Protein AF-A0A948RV35-F1 (afdb_monomer)

Radius of gyration: 14.23 Å; Cα contacts (8 Å, |Δi|>4): 90; chains: 1; bounding box: 30×35×28 Å

Structure (mmCIF, N/CA/C/O backbone):
data_AF-A0A948RV35-F1
#
_entry.id   AF-A0A948RV35-F1
#
loop_
_atom_site.group_PDB
_atom_site.id
_atom_site.type_symbol
_atom_site.label_atom_id
_atom_site.label_alt_id
_atom_site.label_comp_id
_atom_site.label_asym_id
_atom_site.label_entity_id
_atom_site.label_seq_id
_atom_site.pdbx_PDB_ins_code
_atom_site.Cartn_x
_atom_site.Cartn_y
_atom_site.Cartn_z
_atom_site.occupancy
_atom_site.B_iso_or_equiv
_atom_site.auth_seq_id
_atom_site.auth_comp_id
_atom_site.auth_asym_id
_atom_site.auth_atom_id
_atom_site.pdbx_PDB_model_num
ATOM 1 N N . MET A 1 1 ? -20.334 17.144 -10.020 1.00 36.91 1 MET A N 1
ATOM 2 C CA . MET A 1 1 ? -19.854 16.012 -10.852 1.00 36.91 1 MET A CA 1
ATOM 3 C C . MET A 1 1 ? -19.158 14.987 -9.957 1.00 36.91 1 MET A C 1
ATOM 5 O O . MET A 1 1 ? -17.957 15.069 -9.718 1.00 36.91 1 MET A O 1
ATOM 9 N N . SER A 1 2 ? -19.926 14.064 -9.380 1.00 45.88 2 SER A N 1
ATOM 10 C CA . SER A 1 2 ? -19.419 13.057 -8.442 1.00 45.88 2 SER A CA 1
ATOM 11 C C . SER A 1 2 ? -18.780 11.905 -9.217 1.00 45.88 2 SER A C 1
ATOM 13 O O . SER A 1 2 ? -19.475 11.135 -9.870 1.00 45.88 2 SER A O 1
ATOM 15 N N . LYS A 1 3 ? -17.446 11.791 -9.180 1.00 48.75 3 LYS A N 1
ATOM 16 C CA . LYS A 1 3 ? -16.727 10.648 -9.766 1.00 48.75 3 LYS A CA 1
ATOM 17 C C . LYS A 1 3 ? -17.215 9.352 -9.109 1.00 48.75 3 LYS A C 1
ATOM 19 O O . LYS A 1 3 ? -17.033 9.176 -7.903 1.00 48.75 3 LYS A O 1
ATOM 24 N N . CYS A 1 4 ? -17.788 8.446 -9.903 1.00 43.34 4 CYS A N 1
ATOM 25 C CA . CYS A 1 4 ? -18.054 7.066 -9.503 1.00 43.34 4 CYS A CA 1
ATOM 26 C C . CYS A 1 4 ? -16.753 6.456 -8.962 1.00 43.34 4 CYS A C 1
ATOM 28 O O . CYS A 1 4 ? -15.765 6.329 -9.687 1.00 43.34 4 CYS A O 1
ATOM 30 N N . ARG A 1 5 ? -16.710 6.135 -7.664 1.00 55.53 5 ARG A N 1
ATOM 31 C CA . ARG A 1 5 ? -15.557 5.463 -7.057 1.00 55.53 5 ARG A CA 1
ATOM 32 C C . ARG A 1 5 ? -15.566 4.016 -7.531 1.00 55.53 5 ARG A C 1
ATOM 34 O O . ARG A 1 5 ? -16.219 3.175 -6.926 1.00 55.53 5 ARG A O 1
ATOM 41 N N . THR A 1 6 ? -14.848 3.730 -8.611 1.00 57.00 6 THR A N 1
ATOM 42 C CA . THR A 1 6 ? -14.578 2.353 -9.024 1.00 57.00 6 THR A CA 1
ATOM 43 C C . THR A 1 6 ? -13.949 1.610 -7.843 1.00 57.00 6 THR A C 1
ATOM 45 O O . THR A 1 6 ? -12.940 2.035 -7.269 1.00 57.00 6 THR A O 1
ATOM 48 N N . HIS A 1 7 ? -14.598 0.534 -7.395 1.00 79.69 7 HIS A N 1
ATOM 49 C CA . HIS A 1 7 ? -14.072 -0.293 -6.318 1.00 79.69 7 HIS A CA 1
ATOM 50 C C . HIS A 1 7 ? -12.784 -0.962 -6.813 1.00 79.69 7 HIS A C 1
ATOM 52 O O . HIS A 1 7 ? -12.818 -1.846 -7.662 1.00 79.69 7 HIS A O 1
ATOM 58 N N . PHE A 1 8 ? -11.634 -0.515 -6.306 1.00 88.62 8 PHE A N 1
ATOM 59 C CA . PHE A 1 8 ? -10.337 -1.091 -6.661 1.00 88.62 8 PHE A CA 1
ATOM 60 C C . PHE A 1 8 ? -10.280 -2.585 -6.299 1.00 88.62 8 PHE A C 1
ATOM 62 O O . PHE A 1 8 ? -10.510 -2.950 -5.142 1.00 88.62 8 PHE A O 1
ATOM 69 N N . LYS A 1 9 ? -9.903 -3.416 -7.275 1.00 92.88 9 LYS A N 1
ATOM 70 C CA . LYS A 1 9 ? -9.578 -4.838 -7.120 1.00 92.88 9 LYS A CA 1
ATOM 71 C C . LYS A 1 9 ? -8.074 -5.037 -7.369 1.00 92.88 9 LYS A C 1
ATOM 73 O O . LYS A 1 9 ? -7.601 -4.639 -8.431 1.00 92.88 9 LYS A O 1
ATOM 78 N N . PRO A 1 10 ? -7.317 -5.625 -6.423 1.00 95.62 10 PRO A N 1
ATOM 79 C CA . PRO A 1 10 ? -5.944 -6.055 -6.664 1.00 95.62 10 PRO A CA 1
ATOM 80 C C . PRO A 1 10 ? -5.843 -6.962 -7.902 1.00 95.62 10 PRO A C 1
ATOM 82 O O . PRO A 1 10 ? -6.611 -7.922 -7.987 1.00 95.62 10 PRO A O 1
ATOM 85 N N . PRO A 1 11 ? -4.918 -6.689 -8.839 1.00 96.88 11 PRO A N 1
ATOM 86 C CA . PRO A 1 11 ? -4.815 -7.458 -10.080 1.00 96.88 11 PRO A CA 1
ATOM 87 C C . PRO A 1 11 ? -4.163 -8.836 -9.888 1.00 96.88 11 PRO A C 1
ATOM 89 O O . PRO A 1 11 ? -4.576 -9.798 -10.522 1.00 96.88 11 PRO A O 1
ATOM 92 N N . HIS A 1 12 ? -3.163 -8.945 -9.010 1.00 98.06 12 HIS A N 1
ATOM 93 C CA . HIS A 1 12 ? -2.416 -10.179 -8.741 1.00 98.06 12 HIS A CA 1
ATOM 94 C C . HIS A 1 12 ? -1.716 -10.100 -7.375 1.00 98.06 12 HIS A C 1
ATOM 96 O O . HIS A 1 12 ? -1.661 -9.035 -6.749 1.00 98.06 12 HIS A O 1
ATOM 102 N N . CYS A 1 13 ? -1.160 -11.211 -6.886 1.00 98.19 13 CYS A N 1
ATOM 103 C CA . CYS A 1 13 ? -0.376 -11.180 -5.653 1.00 98.19 13 CYS A CA 1
ATOM 104 C C . CYS A 1 13 ? 0.933 -10.4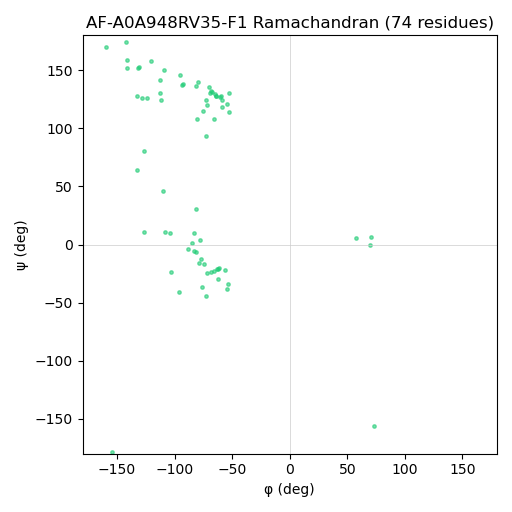02 -5.888 1.00 98.19 13 CYS A C 1
ATOM 106 O O . CYS A 1 13 ? 1.629 -10.679 -6.864 1.00 98.19 13 CYS A O 1
ATOM 108 N N . PRO A 1 14 ? 1.330 -9.455 -5.020 1.00 97.88 14 PRO A N 1
ATOM 109 C CA . PRO A 1 14 ? 2.567 -8.702 -5.229 1.00 97.88 14 PRO A CA 1
ATOM 110 C C . PRO A 1 14 ? 3.826 -9.448 -4.766 1.00 97.88 14 PRO A C 1
ATOM 112 O O . PRO A 1 14 ? 4.926 -8.955 -4.974 1.00 97.88 14 PRO A O 1
ATOM 115 N N . ASN A 1 15 ? 3.692 -10.608 -4.114 1.00 98.25 15 ASN A N 1
ATOM 116 C CA . ASN A 1 15 ? 4.842 -11.443 -3.770 1.00 98.25 15 ASN A CA 1
ATOM 117 C C . ASN A 1 15 ? 5.344 -12.169 -5.033 1.00 98.25 15 ASN A C 1
ATOM 119 O O . ASN A 1 15 ? 4.605 -13.032 -5.508 1.00 98.25 15 ASN A O 1
ATOM 123 N N . PRO A 1 16 ? 6.565 -11.904 -5.538 1.00 97.69 16 PRO A N 1
ATOM 124 C CA . PRO A 1 16 ? 7.071 -12.517 -6.771 1.00 97.69 16 PRO A CA 1
ATOM 125 C C . PRO A 1 16 ? 7.201 -14.044 -6.699 1.00 97.69 16 PRO A C 1
ATOM 127 O O . PRO A 1 16 ? 7.175 -14.708 -7.732 1.00 97.69 16 PRO A O 1
ATOM 130 N N . HIS A 1 17 ? 7.279 -14.611 -5.492 1.00 98.19 17 HIS A N 1
ATOM 131 C CA . HIS A 1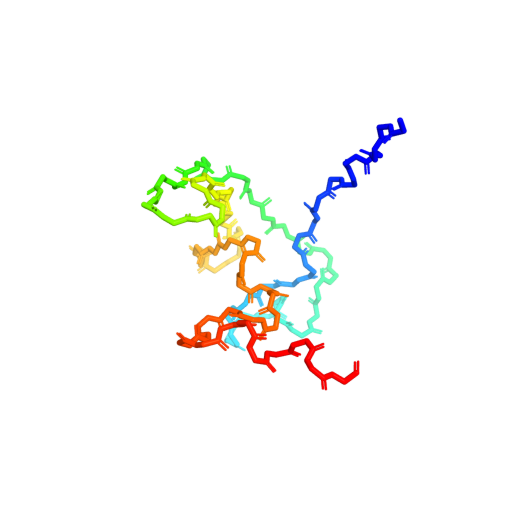 17 ? 7.355 -16.057 -5.268 1.00 98.19 17 HIS A CA 1
ATOM 132 C C . HIS A 1 17 ? 5.980 -16.733 -5.143 1.00 98.19 17 HIS A C 1
ATOM 134 O O . HIS A 1 17 ? 5.890 -17.950 -5.007 1.00 98.19 17 HIS A O 1
ATOM 140 N N . CYS A 1 18 ? 4.883 -15.973 -5.170 1.00 98.44 18 CYS A N 1
ATOM 141 C CA . CYS A 1 18 ? 3.539 -16.540 -5.149 1.00 98.44 18 CYS A CA 1
ATOM 142 C C . CYS A 1 18 ? 3.126 -16.999 -6.554 1.00 98.44 18 CYS A C 1
ATOM 144 O O . CYS A 1 18 ? 3.259 -16.240 -7.514 1.00 98.44 18 CYS A O 1
ATOM 146 N N . ARG A 1 19 ? 2.507 -18.183 -6.682 1.00 97.81 19 ARG A N 1
ATOM 147 C CA . ARG A 1 19 ? 1.962 -18.667 -7.971 1.00 97.81 19 ARG A CA 1
ATOM 148 C C . ARG A 1 19 ? 0.999 -17.670 -8.630 1.00 97.81 19 ARG A C 1
ATOM 150 O O . ARG A 1 19 ? 1.001 -17.513 -9.847 1.00 97.81 19 ARG A O 1
ATOM 157 N N . TYR A 1 20 ? 0.240 -16.943 -7.808 1.00 98.50 20 TYR A N 1
ATOM 158 C CA . TYR A 1 20 ? -0.734 -15.945 -8.247 1.00 98.50 20 TYR A CA 1
ATOM 159 C C . TYR A 1 20 ? -0.120 -14.571 -8.546 1.00 98.50 20 TYR A C 1
ATOM 161 O O . TYR A 1 20 ? -0.850 -13.595 -8.697 1.00 98.50 20 TYR A O 1
ATOM 169 N N . HIS A 1 21 ? 1.211 -14.454 -8.581 1.00 98.12 21 HIS A N 1
ATOM 170 C CA . HIS A 1 21 ? 1.890 -13.237 -9.022 1.00 98.12 21 HIS A CA 1
ATOM 171 C C . HIS A 1 21 ? 1.791 -13.041 -10.534 1.00 98.12 21 HIS A C 1
ATOM 173 O O . HIS A 1 21 ? 1.495 -11.943 -10.986 1.00 98.12 21 HIS A O 1
ATOM 179 N N . LYS A 1 22 ? 2.015 -14.116 -11.301 1.00 97.19 22 LYS A N 1
ATOM 180 C CA . LYS A 1 22 ? 1.985 -14.094 -12.774 1.00 97.19 22 LYS A CA 1
ATOM 181 C C . LYS A 1 22 ? 0.704 -14.684 -13.366 1.00 97.19 22 LYS A C 1
ATOM 183 O O . LYS A 1 22 ? 0.371 -14.362 -14.496 1.00 97.19 22 LYS A O 1
ATOM 188 N N . LYS A 1 23 ? 0.022 -15.557 -12.619 1.00 97.19 23 LYS A N 1
ATOM 189 C CA . LYS A 1 23 ? -1.185 -16.281 -13.046 1.00 97.19 23 LYS A CA 1
ATOM 190 C C . LYS A 1 23 ? -2.308 -16.058 -12.025 1.00 97.19 23 LYS A C 1
ATOM 192 O O . LYS A 1 23 ? -2.431 -16.855 -11.093 1.00 97.19 23 LYS A O 1
ATOM 197 N N . PRO A 1 24 ? -3.025 -14.919 -12.076 1.00 97.00 24 PRO A N 1
ATOM 198 C CA . PRO A 1 24 ? -4.014 -14.540 -11.065 1.00 97.00 24 PRO A CA 1
ATOM 199 C C . PRO A 1 24 ? -5.362 -15.270 -11.211 1.00 97.00 24 PRO A C 1
ATOM 201 O O . PRO A 1 24 ? -6.299 -14.981 -10.466 1.00 97.00 24 PRO A O 1
ATOM 204 N N . GLU A 1 25 ? -5.494 -16.202 -12.153 1.00 97.50 25 GLU A N 1
ATOM 205 C CA . GLU A 1 25 ? -6.705 -16.992 -12.359 1.00 97.50 25 GLU A CA 1
ATOM 206 C C . GLU A 1 25 ? -7.032 -17.804 -11.096 1.00 97.50 25 GLU A C 1
ATOM 208 O O . GLU A 1 25 ? -6.184 -18.509 -10.551 1.00 97.50 25 GLU A O 1
ATOM 213 N N . GLY A 1 26 ? -8.262 -17.672 -10.589 1.00 96.69 26 GLY A N 1
ATOM 214 C CA . GLY A 1 26 ? -8.683 -18.308 -9.332 1.00 96.69 26 GLY A CA 1
ATOM 215 C C . GLY A 1 26 ? -8.057 -17.710 -8.064 1.00 96.69 26 GLY A C 1
ATOM 216 O O . GLY A 1 26 ? -8.262 -18.242 -6.974 1.00 96.69 26 GLY A O 1
ATOM 217 N N . TRP A 1 27 ? -7.304 -16.609 -8.165 1.00 98.12 27 TRP A N 1
ATOM 218 C CA . TRP A 1 27 ? -6.658 -16.002 -7.007 1.00 98.12 27 TRP A CA 1
ATOM 219 C C . TRP A 1 27 ? -7.666 -15.369 -6.044 1.00 98.12 27 TRP A C 1
ATOM 221 O O . TRP A 1 27 ? -8.484 -14.527 -6.426 1.00 98.12 27 TRP A O 1
ATOM 231 N N . SER A 1 28 ? -7.537 -15.707 -4.761 1.00 97.94 28 SER A N 1
ATOM 232 C CA . SER A 1 28 ? -8.321 -15.130 -3.678 1.00 97.94 28 SER A CA 1
ATOM 233 C C . SER A 1 28 ? -7.473 -14.279 -2.721 1.00 97.94 28 SER A C 1
ATOM 235 O O . SER A 1 28 ? -6.314 -14.563 -2.385 1.00 97.94 28 SER A O 1
ATOM 237 N N . TYR A 1 29 ? -8.071 -13.178 -2.277 1.00 98.12 29 TYR A N 1
ATOM 238 C CA . TYR A 1 29 ? -7.519 -12.268 -1.2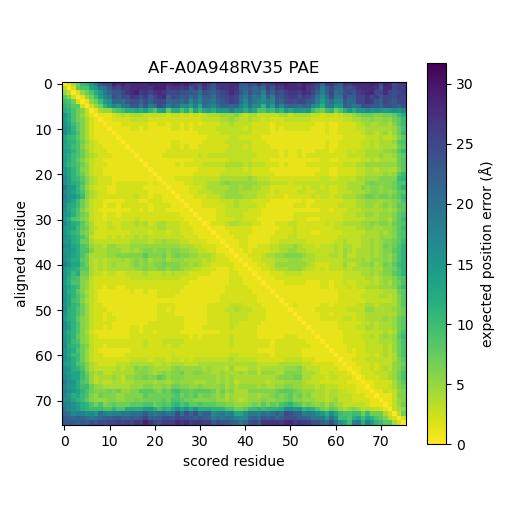82 1.00 98.12 29 TYR A CA 1
ATOM 239 C C . TYR A 1 29 ? -8.645 -11.790 -0.365 1.00 98.12 29 TYR A C 1
ATOM 241 O O . TYR A 1 29 ? -9.795 -11.659 -0.785 1.00 98.12 29 TYR A O 1
ATOM 249 N N . LYS A 1 30 ? -8.309 -11.454 0.881 1.00 97.50 30 LYS A N 1
ATOM 250 C CA . LYS A 1 30 ? -9.255 -10.849 1.828 1.00 97.50 30 LYS A CA 1
ATOM 251 C C . LYS A 1 30 ? -8.925 -9.388 2.095 1.00 97.50 30 LYS A C 1
ATOM 253 O O . LYS A 1 30 ? -7.758 -8.991 2.074 1.00 97.50 30 LYS A O 1
ATOM 258 N N . LYS A 1 31 ? -9.947 -8.579 2.387 1.00 96.75 31 LYS A N 1
ATOM 259 C CA . LYS A 1 31 ? -9.764 -7.242 2.970 1.00 96.75 31 LYS A CA 1
ATOM 260 C C . LYS A 1 31 ? -9.323 -7.413 4.424 1.00 96.75 31 LYS A C 1
ATOM 262 O O . LYS A 1 31 ? -10.042 -8.006 5.217 1.00 96.75 31 LYS A O 1
ATOM 267 N N . ALA A 1 32 ? -8.145 -6.901 4.759 1.00 96.12 32 ALA A N 1
ATOM 268 C CA . ALA A 1 32 ? -7.495 -7.070 6.060 1.00 96.12 32 ALA A CA 1
ATOM 269 C C . ALA A 1 32 ? -7.474 -5.748 6.850 1.00 96.12 32 ALA A C 1
ATOM 271 O O . ALA A 1 32 ? -6.441 -5.324 7.358 1.00 96.12 32 ALA A O 1
ATOM 272 N N . GLY A 1 33 ? -8.613 -5.052 6.892 1.00 96.31 33 GLY A N 1
ATOM 273 C CA . GLY A 1 33 ? -8.740 -3.768 7.586 1.00 96.31 3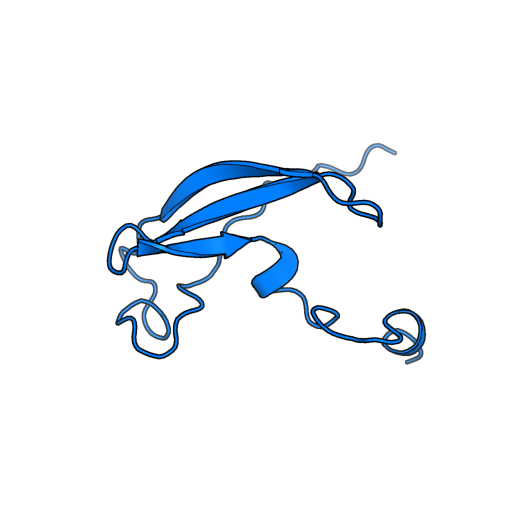3 GLY A CA 1
ATOM 274 C C . GLY A 1 33 ? -8.048 -2.599 6.877 1.00 96.31 33 GLY A C 1
ATOM 275 O O . GLY A 1 33 ? -7.867 -2.592 5.658 1.00 96.31 33 GLY A O 1
ATOM 276 N N . PHE A 1 34 ? -7.698 -1.565 7.638 1.00 96.19 34 PHE A N 1
ATOM 277 C CA . PHE A 1 34 ? -7.113 -0.330 7.117 1.00 96.19 34 PHE A CA 1
ATOM 278 C C . PHE A 1 34 ? -5.879 0.068 7.920 1.00 96.19 34 PHE A C 1
ATOM 280 O O . PHE A 1 34 ? -5.798 -0.204 9.110 1.00 96.19 34 PHE A O 1
ATOM 287 N N . PHE A 1 35 ? -4.952 0.763 7.266 1.00 94.56 35 PHE A N 1
ATOM 288 C CA . PHE A 1 35 ? -3.803 1.394 7.904 1.00 94.56 35 PHE A CA 1
ATOM 289 C C . PHE A 1 35 ? -3.923 2.918 7.819 1.00 94.56 35 PHE A C 1
ATOM 291 O O . PHE A 1 35 ? -4.171 3.456 6.733 1.00 94.56 35 PHE A O 1
ATOM 298 N N . SER A 1 36 ? -3.745 3.594 8.953 1.00 95.69 36 SER A N 1
ATOM 299 C CA . SER A 1 36 ? -3.738 5.057 9.054 1.00 95.69 36 SER A CA 1
ATOM 300 C C . SER A 1 36 ? -2.315 5.596 8.923 1.00 95.69 36 SER A C 1
ATOM 302 O O . SER A 1 36 ? -1.378 5.038 9.483 1.00 95.69 36 SER A O 1
ATOM 304 N N . ARG A 1 37 ? -2.141 6.692 8.183 1.00 90.81 37 ARG A N 1
ATOM 305 C CA . ARG A 1 37 ? -0.838 7.314 7.902 1.00 90.81 37 ARG A CA 1
ATOM 306 C C . ARG A 1 37 ? -0.933 8.834 7.910 1.00 90.81 37 ARG A C 1
ATOM 308 O O . ARG A 1 37 ? -1.998 9.394 7.680 1.00 90.81 37 ARG A O 1
ATOM 315 N N . LYS A 1 38 ? 0.209 9.497 8.111 1.00 91.06 38 LYS A N 1
ATOM 316 C CA . LYS A 1 38 ? 0.318 10.965 8.221 1.00 91.06 38 LYS A CA 1
ATOM 317 C C . LYS A 1 38 ? 0.236 11.717 6.886 1.00 91.06 38 LYS A C 1
ATOM 319 O O . LYS A 1 38 ? 0.093 12.931 6.882 1.00 91.06 38 LYS A O 1
ATOM 324 N N . THR A 1 39 ? 0.334 11.024 5.754 1.00 86.50 39 THR A N 1
ATOM 325 C CA . THR A 1 39 ? 0.327 11.632 4.410 1.00 86.50 39 THR A CA 1
ATOM 326 C C . THR A 1 39 ? -0.830 11.100 3.571 1.00 86.50 39 THR A C 1
ATOM 328 O O . THR A 1 39 ? -1.331 10.010 3.834 1.00 86.50 39 THR A O 1
ATOM 331 N N . LYS A 1 40 ? -1.263 11.833 2.539 1.00 85.38 40 LYS A N 1
ATOM 332 C CA . LYS A 1 40 ? -2.368 11.405 1.663 1.00 85.38 40 LYS A CA 1
ATOM 333 C C . LYS A 1 40 ? -1.979 10.216 0.767 1.00 85.38 40 LYS A C 1
ATOM 335 O O . LYS A 1 40 ? -0.942 10.302 0.117 1.00 85.38 40 LYS A O 1
ATOM 340 N N . PRO A 1 41 ? -2.827 9.178 0.620 1.00 87.06 41 PRO A N 1
ATOM 341 C CA . PRO A 1 41 ? -4.098 8.968 1.323 1.00 87.06 41 PRO A CA 1
ATOM 342 C C . PRO A 1 41 ? -3.914 8.579 2.800 1.00 87.06 41 PRO A C 1
ATOM 344 O O . PRO A 1 41 ? -3.293 7.563 3.093 1.00 87.06 41 PRO A O 1
ATOM 347 N N . TYR A 1 42 ? -4.526 9.341 3.717 1.00 91.88 42 TYR A N 1
ATOM 348 C CA . TYR A 1 42 ? -4.396 9.166 5.177 1.00 91.88 42 TYR A CA 1
ATOM 349 C C . TYR A 1 42 ? -4.886 7.812 5.696 1.00 91.88 42 TYR A C 1
ATOM 351 O O . TYR A 1 42 ? -4.511 7.385 6.783 1.00 91.88 42 TYR A O 1
ATOM 359 N N . ARG A 1 43 ? -5.722 7.122 4.918 1.00 94.12 43 ARG A N 1
ATOM 360 C CA . ARG A 1 43 ? -6.243 5.796 5.233 1.00 94.12 43 ARG A CA 1
ATOM 361 C C . ARG A 1 43 ? -6.105 4.904 4.013 1.00 94.12 43 ARG A C 1
ATOM 363 O O . ARG A 1 43 ? -6.551 5.255 2.921 1.00 94.12 43 ARG A O 1
ATOM 370 N N . VAL A 1 44 ? -5.503 3.739 4.206 1.00 93.31 44 VAL A N 1
ATOM 371 C CA . VAL A 1 44 ? -5.183 2.804 3.127 1.00 93.31 44 VAL A CA 1
ATOM 372 C C . VAL A 1 44 ? -5.819 1.459 3.427 1.00 93.31 44 VAL A C 1
ATOM 374 O O . VAL A 1 44 ? -5.597 0.890 4.491 1.00 93.31 44 VAL A O 1
ATOM 377 N N . GLN A 1 45 ? -6.594 0.931 2.481 1.00 95.38 45 GLN A N 1
ATOM 378 C CA . GLN A 1 45 ? -7.117 -0.431 2.568 1.00 95.38 45 GLN A CA 1
ATOM 379 C C . GLN A 1 45 ? -5.959 -1.437 2.534 1.00 95.38 45 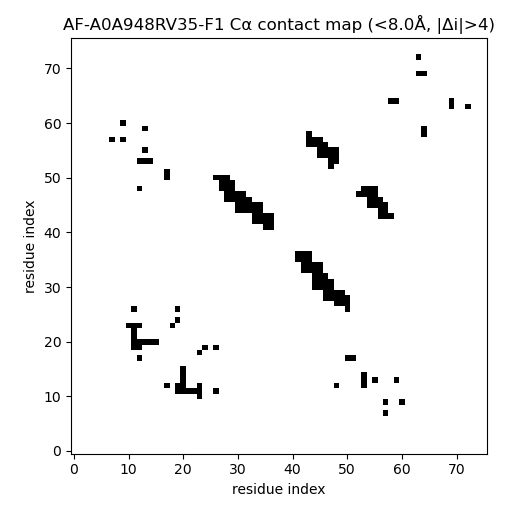GLN A C 1
ATOM 381 O O . GLN A 1 45 ? -5.134 -1.410 1.614 1.00 95.38 45 GLN A O 1
ATOM 386 N N . ARG A 1 46 ? -5.929 -2.333 3.521 1.00 96.69 46 ARG A N 1
ATOM 387 C CA . ARG A 1 46 ? -5.016 -3.475 3.583 1.00 96.69 46 ARG A CA 1
ATOM 388 C C . ARG A 1 46 ? -5.703 -4.708 3.014 1.00 96.69 46 ARG A C 1
ATOM 390 O O . ARG A 1 46 ? -6.914 -4.888 3.166 1.00 96.69 46 ARG A O 1
ATOM 397 N N . TYR A 1 47 ? -4.924 -5.550 2.362 1.00 98.06 47 TYR A N 1
ATOM 398 C CA . TYR A 1 47 ? -5.353 -6.827 1.817 1.00 98.06 47 TYR A CA 1
ATOM 399 C C . TYR A 1 47 ? -4.365 -7.901 2.239 1.00 98.06 47 TYR A C 1
ATOM 401 O O . TYR A 1 47 ? -3.187 -7.604 2.435 1.00 98.06 47 TYR A O 1
ATOM 409 N N . LYS A 1 48 ? -4.844 -9.138 2.323 1.00 98.50 48 LYS A N 1
ATOM 410 C CA . LYS A 1 48 ? -4.015 -10.308 2.591 1.00 98.50 48 LYS A CA 1
ATOM 411 C C . LYS A 1 48 ? -4.280 -11.372 1.537 1.00 98.50 48 LYS A C 1
ATOM 413 O O . LYS A 1 48 ? -5.435 -11.725 1.289 1.00 98.50 48 LYS A O 1
ATOM 418 N N . CYS A 1 49 ? -3.217 -11.843 0.894 1.00 98.50 49 CYS A N 1
ATOM 419 C CA . CYS A 1 49 ? -3.282 -12.962 -0.040 1.00 98.50 49 CYS A CA 1
ATOM 420 C C . CYS A 1 49 ? -3.691 -14.220 0.728 1.00 98.50 49 CYS A C 1
ATOM 422 O O . CYS A 1 49 ? -3.0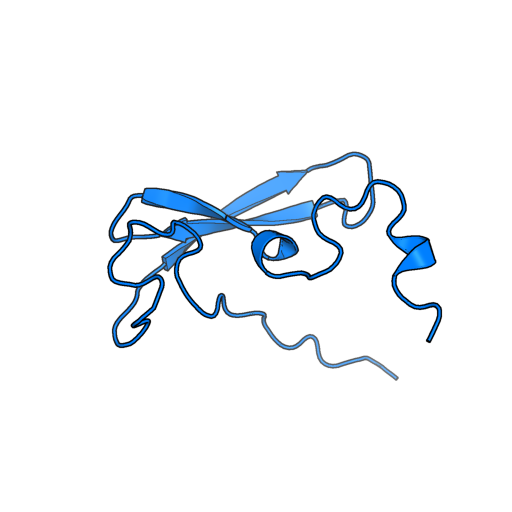70 -14.518 1.741 1.00 98.50 49 CYS A O 1
ATOM 424 N N . GLN A 1 50 ? -4.693 -14.964 0.259 1.00 98.38 50 GLN A N 1
ATOM 425 C CA . GLN A 1 50 ? -5.130 -16.183 0.955 1.00 98.38 50 GLN A CA 1
ATOM 426 C C . GLN A 1 50 ? -4.288 -17.421 0.609 1.00 98.38 50 GLN A C 1
ATOM 428 O O . GLN A 1 50 ? -4.480 -18.465 1.213 1.00 98.38 50 GLN A O 1
ATOM 433 N N . HIS A 1 51 ? -3.350 -17.310 -0.338 1.00 98.38 51 HIS A N 1
ATOM 434 C CA . HIS A 1 51 ? -2.447 -18.403 -0.715 1.00 98.38 51 HIS A CA 1
ATOM 435 C C . HIS A 1 51 ? -1.0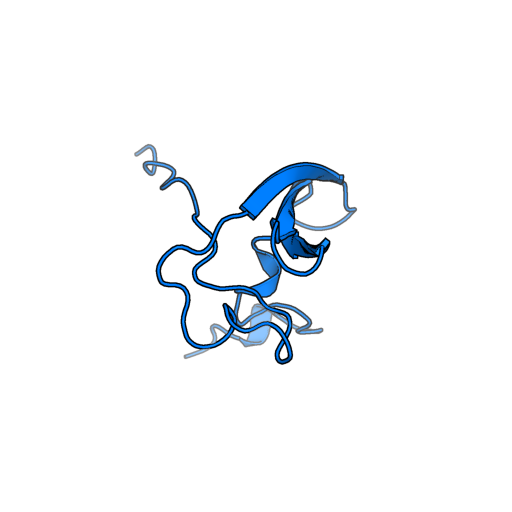82 -18.351 -0.019 1.00 98.38 51 HIS A C 1
ATOM 437 O O . HIS A 1 51 ? -0.529 -19.384 0.322 1.00 98.38 51 HIS A O 1
ATOM 443 N N . CYS A 1 52 ? -0.494 -17.159 0.127 1.00 98.31 52 CYS A N 1
ATOM 444 C CA . CYS A 1 52 ? 0.865 -16.996 0.673 1.00 98.31 52 CYS A CA 1
ATOM 445 C C . CYS A 1 52 ? 0.930 -16.022 1.852 1.00 98.31 52 CYS A C 1
ATOM 447 O O . CYS A 1 52 ? 2.011 -15.553 2.194 1.00 98.31 52 CYS A O 1
ATOM 449 N N . ASP A 1 53 ? -0.224 -15.612 2.381 1.00 98.31 53 ASP A N 1
ATOM 450 C CA . ASP A 1 53 ? -0.362 -14.709 3.530 1.00 98.31 53 ASP A CA 1
ATOM 451 C C . ASP A 1 53 ? 0.290 -13.327 3.413 1.00 98.31 53 ASP A C 1
ATOM 453 O O . ASP A 1 53 ? 0.233 -12.538 4.355 1.00 98.31 53 ASP A O 1
ATOM 457 N N . ARG A 1 54 ? 0.839 -12.972 2.247 1.00 98.31 54 ARG A N 1
ATOM 458 C CA . ARG A 1 54 ? 1.422 -11.652 2.013 1.00 98.31 54 ARG A CA 1
ATOM 459 C C . ARG A 1 54 ? 0.381 -10.560 2.240 1.00 98.31 54 ARG A C 1
ATOM 461 O O . ARG A 1 54 ? -0.645 -10.526 1.553 1.00 98.31 54 ARG A O 1
ATOM 468 N N . ASP A 1 55 ? 0.704 -9.628 3.128 1.00 98.12 55 ASP A N 1
ATOM 46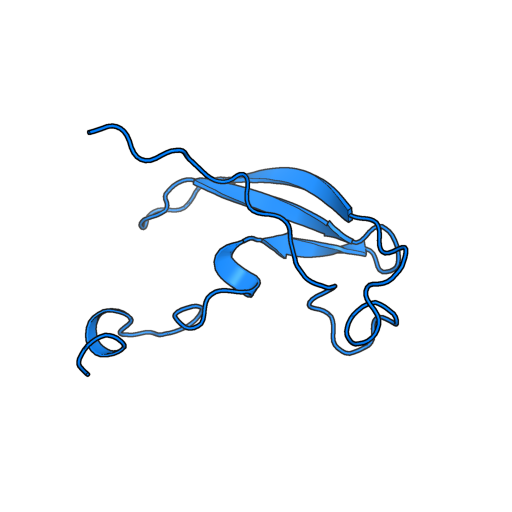9 C CA . ASP A 1 55 ? -0.020 -8.374 3.276 1.00 98.12 55 ASP A CA 1
ATOM 470 C C . ASP A 1 55 ? 0.400 -7.359 2.213 1.00 98.12 55 ASP A C 1
ATOM 472 O O . ASP A 1 55 ? 1.579 -7.204 1.882 1.00 98.12 55 ASP A O 1
ATOM 476 N N . PHE A 1 56 ? -0.574 -6.626 1.691 1.00 97.62 56 PHE A N 1
ATOM 477 C CA . PHE A 1 56 ? -0.352 -5.577 0.705 1.00 97.62 56 PHE A CA 1
ATOM 4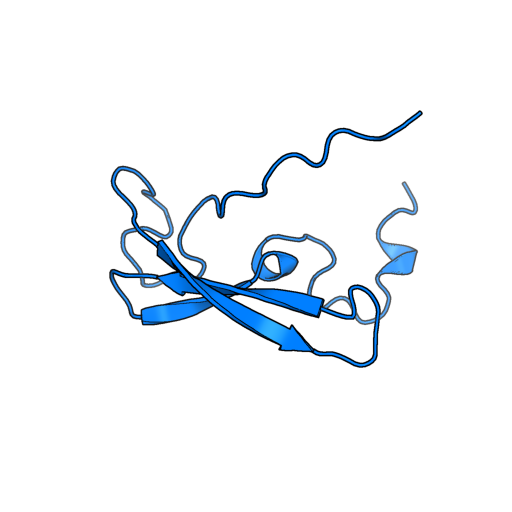78 C C . PHE A 1 56 ? -1.459 -4.522 0.753 1.00 97.62 56 PHE A C 1
ATOM 480 O O . PHE A 1 56 ? -2.362 -4.559 1.592 1.00 97.62 56 PHE A O 1
ATOM 487 N N . SER A 1 57 ? -1.375 -3.523 -0.122 1.00 95.31 57 SER A N 1
ATOM 488 C CA . SER A 1 57 ? -2.366 -2.453 -0.203 1.00 95.31 57 SER A CA 1
ATOM 489 C C . SER A 1 57 ? -2.621 -2.031 -1.643 1.00 95.31 57 SER A C 1
ATOM 491 O O . SER A 1 57 ? -1.914 -2.454 -2.552 1.00 95.31 57 SER A O 1
ATOM 493 N N . ARG A 1 58 ? -3.594 -1.138 -1.856 1.00 91.88 58 ARG A N 1
ATOM 494 C CA . ARG A 1 58 ? -3.782 -0.498 -3.169 1.00 91.88 58 ARG A CA 1
ATOM 495 C C . ARG A 1 58 ? -2.504 0.185 -3.667 1.00 91.88 58 ARG A C 1
ATOM 497 O O . ARG A 1 58 ? -2.220 0.117 -4.855 1.00 91.88 58 ARG A O 1
ATOM 504 N N . GLN A 1 59 ? -1.747 0.813 -2.765 1.00 92.12 59 GLN A N 1
ATOM 505 C CA . GLN A 1 59 ? -0.521 1.523 -3.131 1.00 92.12 59 GLN A CA 1
ATOM 506 C C . GLN A 1 59 ? 0.528 0.600 -3.732 1.00 92.12 59 GLN A C 1
ATOM 508 O O . GLN A 1 59 ? 1.271 1.026 -4.594 1.00 92.12 59 GLN A O 1
ATOM 513 N N . THR A 1 60 ? 0.541 -0.676 -3.348 1.00 95.38 60 THR A N 1
ATOM 514 C CA . THR A 1 60 ? 1.484 -1.663 -3.884 1.00 95.38 60 THR A CA 1
ATOM 515 C C . THR A 1 60 ? 1.431 -1.776 -5.413 1.00 95.38 60 THR A C 1
ATOM 517 O O . THR A 1 60 ? 2.410 -2.199 -6.011 1.00 95.38 60 THR A O 1
ATOM 520 N N . PHE A 1 61 ? 0.322 -1.369 -6.037 1.00 93.50 61 PHE A N 1
ATOM 521 C CA . PHE A 1 61 ? 0.117 -1.391 -7.487 1.00 93.50 61 PHE A CA 1
ATOM 522 C C . PHE A 1 61 ? 0.122 0.005 -8.125 1.00 93.50 61 PHE A C 1
ATOM 524 O O . PHE A 1 61 ? -0.301 0.157 -9.268 1.00 93.50 61 PHE A O 1
ATOM 531 N N . GLN A 1 62 ? 0.514 1.045 -7.387 1.00 89.81 62 GLN A N 1
ATOM 532 C CA . GLN A 1 62 ? 0.644 2.388 -7.943 1.00 89.81 62 GLN A CA 1
ATOM 533 C C . GLN A 1 62 ? 2.081 2.613 -8.407 1.00 89.81 62 GLN A C 1
ATOM 535 O O . GLN A 1 62 ? 3.022 2.258 -7.705 1.00 89.81 62 GLN A O 1
ATOM 540 N N . ALA A 1 63 ? 2.247 3.223 -9.578 1.00 89.19 63 ALA A N 1
ATOM 541 C CA . ALA A 1 63 ? 3.567 3.493 -10.143 1.00 89.19 63 ALA A CA 1
ATOM 542 C C . ALA A 1 63 ? 4.359 4.549 -9.349 1.00 89.19 63 ALA A C 1
ATOM 544 O O . ALA A 1 63 ? 5.583 4.546 -9.370 1.00 89.19 63 ALA A O 1
ATOM 545 N N . ASP A 1 64 ? 3.664 5.415 -8.605 1.00 87.94 64 ASP A N 1
ATOM 546 C CA . ASP A 1 64 ? 4.269 6.408 -7.715 1.00 87.94 64 ASP A CA 1
ATOM 547 C C . ASP A 1 64 ? 4.602 5.857 -6.316 1.00 87.94 64 ASP A C 1
ATOM 549 O O . ASP A 1 64 ? 5.108 6.577 -5.450 1.00 87.94 64 ASP A O 1
ATOM 553 N N . TYR A 1 65 ? 4.339 4.572 -6.070 1.00 88.06 65 TYR A N 1
ATOM 554 C CA . TYR A 1 65 ? 4.630 3.943 -4.793 1.00 88.06 65 TYR A CA 1
ATOM 555 C C . TYR A 1 65 ? 6.142 3.853 -4.565 1.00 88.06 65 TYR A C 1
ATOM 557 O O . TYR A 1 65 ? 6.879 3.401 -5.432 1.00 88.06 65 TYR A O 1
ATOM 565 N N . TRP A 1 66 ? 6.589 4.276 -3.377 1.00 86.31 66 TRP A N 1
ATOM 566 C CA . TRP A 1 66 ? 8.000 4.450 -2.982 1.00 86.31 66 TRP A CA 1
ATOM 567 C C . TRP A 1 66 ? 8.763 5.598 -3.644 1.00 86.31 66 TRP A C 1
ATOM 569 O O . TRP A 1 66 ? 9.919 5.829 -3.280 1.00 86.31 66 TRP A O 1
ATOM 579 N N . LEU A 1 67 ? 8.141 6.378 -4.532 1.00 89.44 67 LEU A N 1
ATOM 580 C CA . LEU A 1 67 ? 8.787 7.592 -5.013 1.00 89.44 67 LEU A CA 1
ATOM 581 C C . LEU A 1 67 ? 8.967 8.577 -3.856 1.00 89.44 67 LEU A C 1
ATOM 583 O O . LEU A 1 67 ? 8.023 8.921 -3.147 1.00 89.44 67 LEU A O 1
ATOM 587 N N . LYS A 1 68 ? 10.199 9.063 -3.685 1.00 86.38 68 LYS A N 1
ATOM 588 C CA . LYS A 1 68 ? 10.518 10.118 -2.711 1.00 86.38 68 LYS A CA 1
ATOM 589 C C . LYS A 1 68 ? 9.983 11.488 -3.149 1.00 86.38 68 LYS A C 1
ATOM 591 O O . LYS A 1 68 ? 9.776 12.354 -2.308 1.00 86.38 68 LYS A O 1
ATOM 596 N N . ARG A 1 69 ? 9.785 11.667 -4.460 1.00 86.56 69 ARG A N 1
ATOM 597 C CA . ARG A 1 69 ? 9.333 12.896 -5.131 1.00 86.56 69 ARG A CA 1
ATOM 598 C C . ARG A 1 69 ? 8.206 12.568 -6.141 1.00 86.56 69 ARG A C 1
ATOM 600 O O . ARG A 1 69 ? 8.429 12.656 -7.349 1.00 86.56 69 ARG A O 1
ATOM 607 N N . PRO A 1 70 ? 7.031 12.076 -5.690 1.00 83.81 70 PRO A N 1
ATOM 608 C CA . PRO A 1 70 ? 5.952 11.610 -6.574 1.00 83.81 70 PRO A CA 1
ATOM 609 C C . PRO A 1 70 ? 5.363 12.715 -7.465 1.00 83.81 70 PRO A C 1
ATOM 611 O O . PRO A 1 70 ? 4.779 12.424 -8.504 1.00 83.81 70 PRO A O 1
ATOM 614 N N . GLU A 1 71 ? 5.530 13.983 -7.100 1.00 83.56 71 GLU A N 1
ATOM 615 C CA . GLU A 1 71 ? 5.111 15.131 -7.904 1.00 83.56 71 GLU A CA 1
ATOM 616 C C . GLU A 1 71 ? 5.885 15.269 -9.223 1.00 83.56 71 GLU A C 1
ATOM 618 O O . GLU A 1 71 ? 5.350 15.826 -10.176 1.00 83.56 71 GLU A O 1
ATOM 623 N N . LEU A 1 72 ? 7.095 14.706 -9.315 1.00 86.38 72 LEU A N 1
ATOM 624 C CA . LEU A 1 72 ? 7.885 14.704 -10.551 1.00 86.38 72 LEU A CA 1
ATOM 625 C C . LEU A 1 72 ? 7.411 13.639 -11.557 1.00 86.38 72 LEU A C 1
ATOM 627 O O . LEU A 1 72 ? 7.757 13.703 -12.730 1.00 86.38 72 LEU A O 1
ATOM 631 N N . PHE A 1 73 ? 6.606 12.663 -11.123 1.00 82.44 73 PHE A N 1
ATOM 632 C CA . PHE A 1 73 ? 6.209 11.505 -11.934 1.00 82.44 73 PHE A CA 1
ATOM 633 C C . PHE A 1 73 ? 5.165 11.821 -13.023 1.00 82.44 73 PHE A C 1
ATOM 635 O O . PHE A 1 73 ? 4.978 11.032 -13.941 1.00 82.44 73 PHE A O 1
ATOM 642 N N . ARG A 1 74 ? 4.466 12.961 -12.934 1.00 66.94 74 ARG A N 1
ATOM 643 C CA . ARG A 1 74 ? 3.404 13.360 -13.883 1.00 66.94 74 ARG A CA 1
ATOM 644 C C . ARG A 1 74 ? 3.820 14.445 -14.884 1.00 66.94 74 ARG A C 1
ATOM 646 O O . ARG A 1 74 ? 2.949 14.993 -15.543 1.00 66.94 74 ARG A O 1
ATOM 653 N N . ALA A 1 75 ? 5.103 14.788 -14.975 1.00 57.34 75 ALA A N 1
ATOM 654 C CA . ALA A 1 75 ? 5.580 15.905 -15.797 1.00 57.34 75 ALA A CA 1
ATOM 655 C C . ALA A 1 75 ? 5.744 15.580 -17.304 1.00 57.34 75 ALA A C 1
ATOM 657 O O . ALA A 1 75 ? 6.610 16.168 -17.946 1.00 57.34 75 ALA A O 1
ATOM 658 N N . LEU A 1 76 ? 4.940 14.666 -17.863 1.00 48.22 76 LEU A N 1
ATOM 659 C CA . LEU A 1 76 ? 4.884 14.384 -19.306 1.00 48.22 76 LEU A CA 1
ATOM 660 C C . LEU A 1 76 ? 3.482 14.666 -19.845 1.00 48.22 76 LEU A C 1
ATOM 662 O O . LEU A 1 76 ? 2.525 14.068 -19.297 1.00 48.22 76 LEU A O 1
#

pLDDT: mean 88.82, std 14.88, range [36.91, 98.5]

Nearest PDB structures (foldseek):
  2xlr-assembly2_A  TM=6.062E-01  e=8.646E+00  Methylophaga aminisulfidivorans

Solvent-accessible surface area (backbone atoms only — not comparable to full-atom values): 5049 Å² total; per-residue (Å²): 137,83,77,80,78,74,80,86,72,84,82,50,47,87,50,85,87,40,76,30,36,86,49,40,78,92,63,57,68,43,82,60,59,70,47,79,50,98,53,90,71,43,64,39,58,26,31,29,35,73,85,75,64,49,73,48,41,71,54,77,76,41,91,58,55,89,50,94,60,52,82,66,75,67,82,122

Mean predicted aligned error: 5.7 Å

Secondary structure (DSSP, 8-state):
-----------S-S-TTSGGGT--TT--EEEEEEEE-SSSSSEEEEEEETTT--EEEGGGG-TTTT-SSGGGGG--

Sequence (76 aa):
MSKCRTHFKPPHCPNPHCRYHKKPEGWSYKKAGFFSRKTKPYRVQRYKCQHCDRDFSRQTFQADYWLKRPELFRAL

Foldseek 3Di:
DDPDPDDDDDPFDLPPPDPRRVPVVVWDKDFPAWDADPDPVRIWTWIAGPRPRDIDTPLSPDPLRPPPCSVVVPPD

Organism: Eiseniibacteriota bacterium (NCBI:txid2212470)